Protein AF-A0A5J4VY91-F1 (afdb_monomer)

Radius of gyration: 13.5 Å; Cα contacts (8 Å, |Δi|>4): 142; chains: 1; bounding box: 36×23×31 Å

Nearest PDB structures (foldseek):
  6que-assembly1_A  TM=8.999E-01  e=9.227E-07  Ovis aries
  6que-assembly1_B  TM=8.900E-01  e=1.685E-06  Ovis aries
  1f8g-assembly1_A  TM=8.929E-01  e=6.872E-06  Rhodospirillum rubrum
  1x15-assembly1_A  TM=7.529E-01  e=2.879E-06  Escherichia coli
  1x14-assembly1_A  TM=7.636E-01  e=9.603E-06  Escherichia coli

Sequence (94 aa):
MKFNILIIGAGIAGLAAIGAAKCLHAIVRAFYTRSAVKEQIESIGGE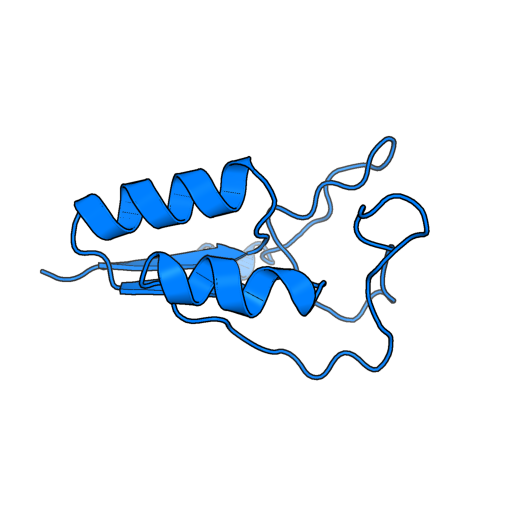FLAVDVLVEGETVGGYSKQMSDDIIKTTALIPNKPAPKLLPVDSIYL

Mean predicted aligned error: 9.9 Å

InterPro domains:
  IPR007698 Alanine dehydrogenase/pyridine nucleotide transhydrogenase, NAD(H)-binding domain [PF01262] (4-88)
  IPR007698 Alanine dehydrogenase/pyridine nucleotide transhydrogenase, NAD(H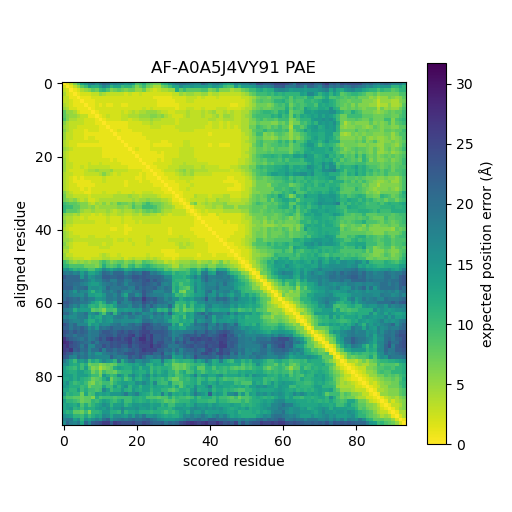)-binding domain [SM01002] (1-94)
  IPR036291 NAD(P)-binding domain superfamily [SSF51735] (5-79)

Organism: NCBI:txid222440

Solvent-accessible surface area (backbone atoms only — not comparable to full-atom values): 5916 Å² total; per-residue (Å²): 138,76,52,79,44,80,40,38,18,60,55,76,69,3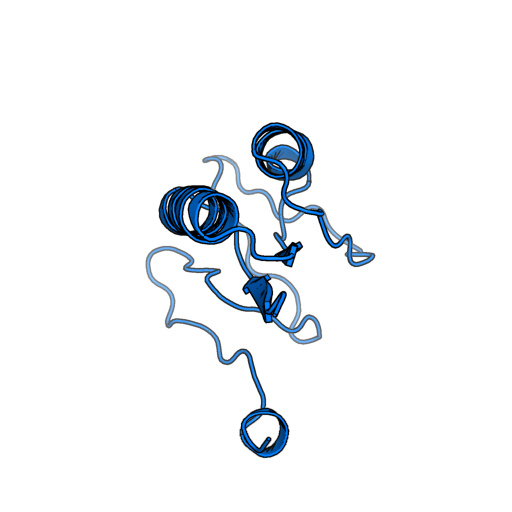1,50,52,49,48,45,56,42,42,75,70,59,36,49,42,36,32,30,51,72,44,75,87,46,40,66,62,39,43,75,60,70,31,43,65,50,84,72,97,63,99,60,84,22,64,40,103,81,81,45,68,46,89,72,72,93,89,65,84,48,39,73,64,71,44,89,99,50,79,74,71,84,41,69,60,75,82,73,70,71,129

Structure (mmCIF, N/CA/C/O backbone):
data_AF-A0A5J4VY91-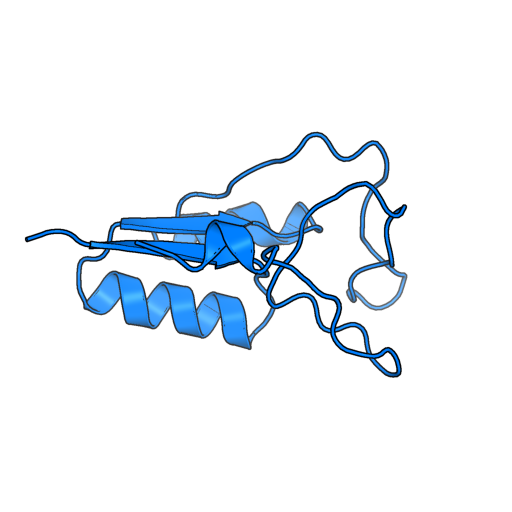F1
#
_entry.id   AF-A0A5J4VY91-F1
#
loop_
_atom_site.group_PDB
_atom_site.id
_atom_site.type_symbol
_atom_site.label_atom_id
_atom_site.label_alt_id
_atom_site.label_comp_id
_atom_site.label_asym_id
_atom_site.label_entity_id
_atom_site.label_seq_id
_atom_site.pdbx_PDB_ins_code
_atom_site.Cartn_x
_atom_site.Cartn_y
_atom_site.Cartn_z
_atom_site.occupancy
_atom_site.B_iso_or_equiv
_atom_site.auth_seq_id
_atom_site.auth_comp_id
_atom_site.auth_asym_id
_atom_site.auth_atom_id
_atom_site.pdbx_PDB_model_num
ATOM 1 N N . MET A 1 1 ? -16.451 -5.210 11.767 1.00 52.06 1 MET A N 1
ATOM 2 C CA . MET A 1 1 ? -16.091 -5.858 10.487 1.00 52.06 1 MET A CA 1
ATOM 3 C C . MET A 1 1 ? -14.733 -5.309 10.072 1.00 52.06 1 MET A C 1
ATOM 5 O O . MET A 1 1 ? -14.637 -4.107 9.881 1.00 52.06 1 MET A O 1
ATOM 9 N N . LYS A 1 2 ? -13.670 -6.123 10.060 1.00 64.62 2 LYS A N 1
ATOM 10 C CA . LYS A 1 2 ? -12.348 -5.695 9.565 1.00 64.62 2 LYS A CA 1
ATOM 11 C C . LYS A 1 2 ? -12.232 -6.158 8.118 1.00 64.62 2 LYS A C 1
ATOM 13 O O . LYS A 1 2 ? -12.414 -7.343 7.861 1.00 64.62 2 LYS A O 1
ATOM 18 N N . PHE A 1 3 ? -11.978 -5.241 7.194 1.00 78.94 3 PHE A N 1
ATOM 19 C CA . PHE A 1 3 ? -11.730 -5.566 5.792 1.00 78.94 3 PHE A CA 1
ATOM 20 C C . PHE A 1 3 ? -10.223 -5.571 5.525 1.00 78.94 3 PHE A C 1
ATOM 22 O O . PHE A 1 3 ? -9.468 -4.799 6.123 1.00 78.94 3 PHE A O 1
ATOM 29 N N . ASN A 1 4 ? -9.796 -6.496 4.669 1.00 84.25 4 ASN A N 1
ATOM 30 C CA . ASN A 1 4 ? -8.403 -6.653 4.275 1.00 84.25 4 ASN A CA 1
ATOM 31 C C . ASN A 1 4 ? -8.166 -5.857 2.992 1.00 84.25 4 ASN A C 1
ATOM 33 O O . ASN A 1 4 ? -8.922 -6.004 2.034 1.00 84.25 4 ASN A O 1
ATOM 37 N N . ILE A 1 5 ? -7.121 -5.035 2.972 1.00 85.56 5 ILE A N 1
ATOM 38 C CA . ILE A 1 5 ? -6.718 -4.256 1.802 1.00 85.56 5 ILE A CA 1
ATOM 39 C C . ILE A 1 5 ? -5.296 -4.661 1.434 1.00 85.56 5 ILE A C 1
ATOM 41 O O . ILE A 1 5 ? -4.391 -4.613 2.267 1.00 85.56 5 ILE A O 1
ATOM 45 N N . LEU A 1 6 ? -5.109 -5.041 0.172 1.00 87.50 6 LEU A N 1
ATOM 46 C CA . LEU A 1 6 ? -3.798 -5.258 -0.422 1.00 87.50 6 LEU A CA 1
ATOM 47 C C . LEU A 1 6 ? -3.432 -4.041 -1.277 1.00 87.50 6 LEU A C 1
ATOM 49 O O . LEU A 1 6 ? -4.109 -3.741 -2.257 1.00 87.50 6 LEU A O 1
ATOM 53 N N . ILE A 1 7 ? -2.352 -3.355 -0.915 1.00 85.81 7 ILE A N 1
ATOM 54 C CA . ILE A 1 7 ? -1.793 -2.231 -1.669 1.00 85.81 7 ILE A CA 1
ATOM 55 C C . ILE A 1 7 ? -0.511 -2.712 -2.315 1.00 85.81 7 ILE A C 1
ATOM 57 O O . ILE A 1 7 ? 0.555 -2.753 -1.711 1.00 85.81 7 ILE A O 1
ATOM 61 N N . ILE A 1 8 ? -0.606 -3.116 -3.568 1.00 85.44 8 ILE A N 1
ATOM 62 C CA . ILE A 1 8 ? 0.601 -3.434 -4.310 1.00 85.44 8 ILE A CA 1
ATOM 63 C C . ILE A 1 8 ? 1.130 -2.085 -4.801 1.00 85.44 8 ILE A C 1
ATOM 65 O O . ILE A 1 8 ? 0.379 -1.283 -5.344 1.00 85.44 8 ILE A O 1
ATOM 69 N N . GLY A 1 9 ? 2.400 -1.833 -4.546 1.00 83.31 9 GLY A N 1
ATOM 70 C CA . GLY A 1 9 ? 3.181 -0.638 -4.807 1.00 83.31 9 GLY A CA 1
ATOM 71 C C . GLY A 1 9 ? 3.049 0.479 -3.760 1.00 83.31 9 GLY A C 1
ATOM 72 O O . GLY A 1 9 ? 1.963 0.861 -3.334 1.00 83.31 9 GLY A O 1
ATOM 73 N N . ALA A 1 10 ? 4.196 1.004 -3.326 1.00 83.31 10 ALA A N 1
ATOM 74 C CA . ALA A 1 10 ? 4.303 1.918 -2.192 1.00 83.31 10 ALA A CA 1
ATOM 75 C C . ALA A 1 10 ? 5.157 3.156 -2.518 1.00 83.31 10 ALA A C 1
ATOM 77 O O . ALA A 1 10 ? 6.005 3.584 -1.748 1.00 83.31 10 ALA A O 1
ATOM 78 N N . GLY A 1 11 ? 4.923 3.767 -3.683 1.00 83.31 11 GLY A N 1
ATOM 79 C CA . GLY A 1 11 ? 5.347 5.154 -3.906 1.00 83.31 11 GLY A CA 1
ATOM 80 C C . GLY A 1 11 ? 4.521 6.135 -3.057 1.00 83.31 11 GLY A C 1
ATOM 81 O O . GLY A 1 11 ? 3.787 5.734 -2.156 1.00 83.31 11 GLY A O 1
ATOM 82 N N . ILE A 1 12 ? 4.546 7.426 -3.398 1.00 88.75 12 ILE A N 1
ATOM 83 C CA . ILE A 1 12 ? 3.779 8.465 -2.677 1.00 88.75 12 ILE A CA 1
ATOM 84 C C . ILE A 1 12 ? 2.282 8.111 -2.586 1.00 88.75 12 ILE A C 1
ATOM 86 O O . ILE A 1 12 ? 1.692 8.164 -1.510 1.00 88.75 12 ILE A O 1
ATOM 90 N N . ALA A 1 13 ? 1.679 7.685 -3.701 1.00 86.88 13 ALA A N 1
ATOM 91 C CA . ALA A 1 13 ? 0.265 7.307 -3.738 1.00 86.88 13 ALA A CA 1
ATOM 92 C C . ALA A 1 13 ? -0.043 6.059 -2.891 1.00 86.88 13 ALA A C 1
ATOM 94 O O . ALA A 1 13 ? -1.072 6.008 -2.222 1.00 86.88 13 ALA A O 1
ATOM 95 N N . GLY A 1 14 ? 0.856 5.069 -2.890 1.00 86.81 14 GLY A N 1
ATOM 96 C CA . GLY A 1 14 ? 0.683 3.842 -2.114 1.00 86.81 14 GLY A CA 1
ATOM 97 C C . GLY A 1 14 ? 0.770 4.094 -0.610 1.00 86.81 14 GLY A C 1
ATOM 98 O O . GLY A 1 14 ? -0.097 3.645 0.133 1.00 86.81 14 GLY A O 1
ATOM 99 N N . LEU A 1 15 ? 1.745 4.892 -0.159 1.00 90.75 15 LEU A N 1
ATOM 100 C CA . LEU A 1 15 ? 1.858 5.289 1.249 1.00 90.75 15 LEU A CA 1
ATOM 101 C C . LEU A 1 15 ? 0.636 6.098 1.718 1.00 90.75 15 LEU A C 1
ATOM 103 O O . LEU A 1 15 ? 0.111 5.839 2.801 1.00 90.75 15 LEU A O 1
ATOM 107 N N . ALA A 1 16 ? 0.123 7.011 0.884 1.00 90.56 16 ALA A N 1
ATOM 108 C CA . ALA A 1 16 ? -1.108 7.747 1.180 1.00 90.56 16 ALA A CA 1
ATOM 109 C C . ALA A 1 16 ? -2.329 6.816 1.300 1.00 90.56 16 ALA A C 1
ATOM 111 O O . ALA A 1 16 ? -3.131 6.955 2.226 1.00 90.56 16 ALA A O 1
ATOM 112 N N . ALA A 1 17 ? -2.448 5.831 0.403 1.00 88.81 17 ALA A N 1
ATOM 113 C CA . ALA A 1 17 ? -3.518 4.839 0.443 1.00 88.81 17 ALA A CA 1
ATOM 114 C C . ALA A 1 17 ? -3.442 3.948 1.695 1.00 88.81 17 ALA A C 1
ATOM 116 O O . ALA A 1 17 ? -4.479 3.674 2.302 1.00 88.81 17 ALA A O 1
ATOM 117 N N . ILE A 1 18 ? -2.238 3.543 2.124 1.00 90.19 18 ILE A N 1
ATOM 118 C CA . ILE A 1 18 ? -2.045 2.775 3.365 1.00 90.19 18 ILE A CA 1
ATOM 119 C C . ILE A 1 18 ? -2.523 3.598 4.562 1.00 90.19 18 ILE A C 1
ATOM 121 O O . ILE A 1 18 ? -3.337 3.107 5.342 1.00 90.19 18 ILE A O 1
ATOM 125 N N . GLY A 1 19 ? -2.082 4.854 4.679 1.00 89.69 19 GLY A N 1
ATOM 126 C CA . GLY A 1 19 ? -2.501 5.739 5.767 1.00 89.69 19 GLY A CA 1
ATOM 127 C C . GLY A 1 19 ? -4.023 5.904 5.832 1.00 89.69 19 GLY A C 1
ATOM 128 O O . GLY A 1 19 ? -4.627 5.694 6.883 1.00 89.69 19 GLY A O 1
ATOM 129 N N . ALA A 1 20 ? -4.664 6.183 4.693 1.00 90.12 20 ALA A N 1
ATOM 130 C CA . ALA A 1 20 ? -6.119 6.314 4.617 1.00 90.12 20 ALA A CA 1
ATOM 131 C C . ALA A 1 20 ? -6.851 5.015 5.009 1.00 90.12 20 ALA A C 1
ATOM 133 O O . ALA A 1 20 ? -7.794 5.044 5.801 1.00 90.12 20 ALA A O 1
ATOM 134 N N . ALA A 1 21 ? -6.395 3.863 4.511 1.00 88.06 21 ALA A N 1
ATOM 135 C CA . ALA A 1 21 ? -6.970 2.561 4.839 1.00 88.06 21 ALA A CA 1
ATOM 136 C C . ALA A 1 21 ? -6.820 2.213 6.332 1.00 88.06 21 ALA A C 1
ATOM 138 O O . ALA A 1 21 ? -7.742 1.668 6.947 1.00 88.06 21 ALA A O 1
ATOM 139 N N . LYS A 1 22 ? -5.688 2.572 6.944 1.00 88.06 22 LYS A N 1
ATOM 140 C CA . LYS A 1 22 ? -5.445 2.384 8.379 1.00 88.06 22 LYS A CA 1
ATOM 141 C C . LYS A 1 22 ? -6.341 3.262 9.248 1.00 88.06 22 LYS A C 1
ATOM 143 O O . LYS A 1 22 ? -6.838 2.757 10.253 1.00 88.06 22 LYS A O 1
ATOM 148 N N . CYS A 1 23 ? -6.639 4.500 8.842 1.00 89.69 23 CYS A N 1
ATOM 149 C CA . CYS A 1 23 ? -7.636 5.349 9.515 1.00 89.69 23 CYS A CA 1
ATOM 150 C C . CYS A 1 23 ? -9.037 4.710 9.536 1.00 89.69 23 CYS A C 1
ATOM 152 O O . CYS A 1 23 ? -9.804 4.908 10.477 1.00 89.69 23 CYS A O 1
ATOM 154 N N . LEU A 1 24 ? -9.360 3.890 8.533 1.00 88.06 24 LEU A N 1
ATOM 155 C CA . LEU A 1 24 ? -10.606 3.122 8.470 1.00 88.06 24 LEU A CA 1
ATOM 156 C C . LEU A 1 24 ? -10.539 1.778 9.220 1.00 88.06 24 LEU A C 1
ATOM 158 O O . LEU A 1 24 ? -11.451 0.963 9.104 1.00 88.06 24 LEU A O 1
ATOM 162 N N . HIS A 1 25 ? -9.483 1.542 10.005 1.00 87.50 25 HIS A N 1
ATOM 163 C CA . HIS A 1 25 ? -9.254 0.316 10.778 1.00 87.50 25 HIS A CA 1
ATOM 164 C C . HIS A 1 25 ? -9.129 -0.958 9.920 1.00 87.50 25 HIS A C 1
ATOM 166 O O . HIS A 1 25 ? -9.368 -2.071 10.404 1.00 87.50 25 HIS A O 1
ATOM 172 N N . ALA A 1 26 ? -8.726 -0.809 8.654 1.00 87.25 26 ALA A N 1
ATOM 173 C CA . ALA A 1 26 ? -8.447 -1.935 7.775 1.00 87.25 26 ALA A CA 1
ATOM 174 C C . ALA A 1 26 ? -7.180 -2.693 8.206 1.00 87.25 26 ALA A C 1
ATOM 176 O O . ALA A 1 26 ? -6.245 -2.134 8.794 1.00 87.25 26 ALA A O 1
ATOM 177 N N . ILE A 1 27 ? -7.127 -3.978 7.855 1.00 88.06 27 ILE A N 1
ATOM 178 C CA . ILE A 1 27 ? -5.879 -4.744 7.858 1.00 88.06 27 ILE A CA 1
ATOM 179 C C . ILE A 1 27 ? -5.227 -4.498 6.501 1.00 88.06 27 ILE A C 1
ATOM 181 O O . ILE A 1 27 ? -5.754 -4.929 5.476 1.00 88.06 27 ILE A O 1
ATOM 185 N N . VAL A 1 28 ? -4.118 -3.763 6.489 1.00 89.19 28 VAL A N 1
ATOM 186 C CA . VAL A 1 28 ? -3.455 -3.338 5.253 1.00 89.19 28 VAL A CA 1
ATOM 187 C C . VAL A 1 28 ? -2.166 -4.118 5.080 1.00 89.19 28 VAL A C 1
ATOM 189 O O . VAL A 1 28 ? -1.293 -4.057 5.944 1.00 89.19 28 VAL A O 1
ATOM 192 N N . ARG A 1 29 ? -2.042 -4.809 3.951 1.00 89.94 29 ARG A N 1
ATOM 193 C CA . ARG A 1 29 ? -0.793 -5.432 3.509 1.00 89.94 29 ARG A CA 1
ATOM 194 C C . ARG A 1 29 ? -0.319 -4.708 2.267 1.00 89.94 29 ARG A C 1
ATOM 196 O O . ARG A 1 29 ? -1.138 -4.390 1.406 1.00 89.94 29 ARG A O 1
ATOM 203 N N . ALA A 1 30 ? 0.971 -4.434 2.166 1.00 88.56 30 ALA A N 1
ATOM 204 C CA . ALA A 1 30 ? 1.526 -3.723 1.034 1.00 88.56 30 ALA A CA 1
ATOM 205 C C . ALA A 1 30 ? 2.777 -4.401 0.492 1.00 88.56 30 ALA A C 1
ATOM 207 O O . ALA A 1 30 ? 3.639 -4.833 1.246 1.00 88.56 30 ALA A O 1
ATOM 208 N N . PHE A 1 31 ? 2.876 -4.473 -0.829 1.00 86.31 31 PHE A N 1
ATOM 209 C CA . PHE A 1 31 ? 4.038 -5.019 -1.524 1.00 86.31 31 PHE A CA 1
ATOM 210 C C . PHE A 1 31 ? 4.755 -3.895 -2.258 1.00 86.31 31 PHE A C 1
ATOM 212 O O . PHE A 1 31 ? 4.108 -3.061 -2.883 1.00 86.31 31 PHE A O 1
ATOM 219 N N . TYR A 1 32 ? 6.082 -3.888 -2.270 1.00 83.50 32 TYR A N 1
ATOM 220 C CA . TYR A 1 32 ? 6.833 -3.024 -3.173 1.00 83.50 32 TYR A CA 1
ATOM 221 C C . TYR A 1 32 ? 8.120 -3.697 -3.613 1.00 83.50 32 TYR A C 1
ATOM 223 O O . TYR A 1 32 ? 8.712 -4.477 -2.878 1.00 83.50 32 TYR A O 1
ATOM 231 N N . THR A 1 33 ? 8.570 -3.366 -4.820 1.00 77.44 33 THR A N 1
ATOM 232 C CA . THR A 1 33 ? 9.778 -3.954 -5.408 1.00 77.44 33 THR A CA 1
ATOM 233 C C . THR A 1 33 ? 11.069 -3.448 -4.764 1.00 77.44 33 THR A C 1
ATOM 235 O O . THR A 1 33 ? 12.117 -4.052 -4.969 1.00 77.44 33 THR A O 1
ATOM 238 N N . ARG A 1 34 ? 11.024 -2.321 -4.035 1.00 77.44 34 ARG A N 1
ATOM 239 C CA . ARG A 1 34 ? 12.174 -1.761 -3.309 1.00 77.44 34 ARG A CA 1
ATOM 240 C C . ARG A 1 34 ? 12.040 -2.083 -1.823 1.00 77.44 34 ARG A C 1
ATOM 242 O O . ARG A 1 34 ? 11.036 -1.727 -1.206 1.00 77.44 34 ARG A O 1
ATOM 249 N N . SER A 1 35 ? 13.081 -2.678 -1.251 1.00 76.94 35 SER A N 1
ATOM 250 C CA . SER A 1 35 ? 13.196 -2.964 0.186 1.00 76.94 35 SER A CA 1
ATOM 251 C C . SER A 1 35 ? 13.225 -1.691 1.040 1.00 76.94 35 SER A C 1
ATOM 253 O O . SER A 1 35 ? 12.714 -1.702 2.156 1.00 76.94 35 SER A O 1
ATOM 255 N N . ALA A 1 36 ? 13.717 -0.571 0.493 1.00 79.94 36 ALA A N 1
ATOM 256 C CA . ALA A 1 36 ? 13.809 0.728 1.173 1.00 79.94 36 ALA A CA 1
ATOM 257 C C . ALA A 1 36 ? 12.469 1.277 1.704 1.00 79.94 36 ALA A C 1
ATOM 259 O O . ALA A 1 36 ? 12.451 2.126 2.589 1.00 79.94 36 ALA A O 1
ATOM 260 N N . VAL A 1 37 ? 11.336 0.808 1.172 1.00 84.00 37 VAL A N 1
ATOM 261 C CA . VAL A 1 37 ? 10.001 1.292 1.565 1.00 84.00 37 VAL A CA 1
ATOM 262 C C . VAL A 1 37 ? 9.384 0.450 2.690 1.00 84.00 37 VAL A C 1
ATOM 264 O O . VAL A 1 37 ? 8.359 0.825 3.255 1.00 84.00 37 VAL A O 1
ATOM 267 N N . LYS A 1 38 ? 10.026 -0.661 3.075 1.00 88.31 38 LYS A N 1
ATOM 268 C CA . LYS A 1 38 ? 9.564 -1.542 4.155 1.00 88.31 38 LYS A CA 1
ATOM 269 C C . LYS A 1 38 ? 9.337 -0.776 5.459 1.00 88.31 38 LYS A C 1
ATOM 271 O O . LYS A 1 38 ? 8.226 -0.786 5.980 1.00 88.31 38 LYS A O 1
ATOM 276 N N . GLU A 1 39 ? 10.358 -0.064 5.936 1.00 90.06 39 GLU A N 1
ATOM 277 C CA . GLU A 1 39 ? 10.275 0.696 7.192 1.00 90.06 39 GLU A CA 1
ATOM 278 C C . GLU A 1 39 ? 9.177 1.766 7.134 1.00 90.06 39 GLU A C 1
ATOM 280 O O . GLU A 1 39 ? 8.459 1.981 8.109 1.00 90.06 39 GLU A O 1
ATOM 285 N N . GLN A 1 40 ? 8.978 2.392 5.968 1.00 90.44 40 GLN A N 1
ATOM 286 C CA . GLN A 1 40 ? 7.925 3.390 5.778 1.00 90.44 40 GLN A CA 1
ATOM 287 C C . GLN A 1 40 ? 6.530 2.769 5.916 1.00 90.44 40 GLN A C 1
ATOM 289 O O . GLN A 1 40 ? 5.686 3.332 6.608 1.00 90.44 40 GLN A O 1
ATOM 294 N N . ILE A 1 41 ? 6.294 1.603 5.309 1.00 90.06 41 ILE A N 1
ATOM 295 C CA . ILE A 1 41 ? 5.015 0.874 5.376 1.00 90.06 41 ILE A CA 1
ATOM 296 C C . ILE A 1 41 ? 4.720 0.405 6.802 1.00 90.06 41 ILE A C 1
ATOM 298 O O . ILE A 1 41 ? 3.599 0.571 7.291 1.00 90.06 41 ILE A O 1
ATOM 302 N N . GLU A 1 42 ? 5.726 -0.149 7.476 1.00 92.25 42 GLU A N 1
ATOM 303 C CA . GLU A 1 42 ? 5.597 -0.636 8.849 1.00 92.25 42 GLU A CA 1
ATOM 304 C C . GLU A 1 42 ? 5.345 0.525 9.826 1.00 92.25 42 GLU A C 1
ATOM 306 O O . GLU A 1 42 ? 4.488 0.411 10.704 1.00 92.25 42 GLU A O 1
ATOM 311 N N . SER A 1 43 ? 5.985 1.687 9.621 1.00 92.88 43 SER A N 1
ATOM 312 C CA . SER A 1 43 ? 5.806 2.876 10.476 1.00 92.88 43 SER A CA 1
ATOM 313 C C . SER A 1 43 ? 4.377 3.431 10.486 1.00 92.88 43 SER A C 1
ATOM 315 O O . SER A 1 43 ? 3.926 3.969 11.496 1.00 92.88 43 SER A O 1
ATOM 317 N N . ILE A 1 44 ? 3.635 3.259 9.388 1.00 91.38 44 ILE A N 1
ATOM 318 C CA . ILE A 1 44 ? 2.229 3.678 9.261 1.00 91.38 44 ILE A CA 1
ATOM 319 C C . ILE A 1 44 ? 1.245 2.537 9.572 1.00 91.38 44 ILE A C 1
ATOM 321 O O . ILE A 1 44 ? 0.036 2.674 9.386 1.00 91.38 44 ILE A O 1
ATOM 325 N N . GLY A 1 45 ? 1.748 1.407 10.082 1.00 89.00 45 GLY A N 1
ATOM 326 C CA . GLY A 1 45 ? 0.953 0.282 10.567 1.00 89.00 45 GLY A CA 1
ATOM 327 C C . GLY A 1 45 ? 0.444 -0.666 9.480 1.00 89.00 45 GLY A C 1
ATOM 328 O O . GLY A 1 45 ? -0.516 -1.405 9.735 1.00 89.00 45 GLY A O 1
ATOM 329 N N . GLY A 1 46 ? 1.029 -0.628 8.281 1.00 91.06 46 GLY A N 1
ATOM 330 C CA . GLY A 1 46 ? 0.842 -1.647 7.249 1.00 91.06 46 GLY A CA 1
ATOM 331 C C . GLY A 1 46 ? 1.806 -2.825 7.429 1.00 91.06 46 GLY A C 1
ATOM 332 O O . GLY A 1 46 ? 2.847 -2.697 8.064 1.00 91.06 46 GLY A O 1
ATOM 333 N N . GLU A 1 47 ? 1.466 -3.976 6.859 1.00 92.19 47 GLU A N 1
ATOM 334 C CA . GLU A 1 47 ? 2.341 -5.153 6.802 1.00 92.19 47 GLU A CA 1
ATOM 335 C C . GLU A 1 47 ? 3.084 -5.182 5.461 1.00 92.19 47 GLU A C 1
ATOM 337 O O . GLU A 1 47 ? 2.441 -5.188 4.408 1.00 92.19 47 GLU A O 1
ATOM 342 N N . PHE A 1 48 ? 4.421 -5.197 5.474 1.00 89.88 48 PHE A N 1
ATOM 343 C CA . PHE A 1 48 ? 5.204 -5.324 4.245 1.00 89.88 48 PHE A CA 1
ATOM 344 C C . PHE A 1 48 ? 5.258 -6.782 3.782 1.00 89.88 48 PHE A C 1
ATOM 346 O O . PHE A 1 48 ? 5.832 -7.643 4.446 1.00 89.88 48 PHE A O 1
ATOM 353 N N . LEU A 1 49 ? 4.697 -7.049 2.608 1.00 86.44 49 LEU A N 1
ATOM 354 C CA . LEU A 1 49 ? 4.824 -8.334 1.938 1.00 86.44 49 LEU A CA 1
ATOM 355 C C . LEU A 1 49 ? 6.148 -8.353 1.182 1.00 86.44 49 LEU A C 1
ATOM 357 O O . LEU A 1 49 ? 6.301 -7.673 0.169 1.00 86.44 49 LEU A O 1
ATOM 361 N N . ALA A 1 50 ? 7.100 -9.136 1.678 1.00 74.31 50 ALA A N 1
ATOM 362 C CA . ALA A 1 50 ? 8.310 -9.455 0.940 1.00 74.31 50 ALA A CA 1
ATOM 363 C C . ALA A 1 50 ? 8.010 -10.581 -0.059 1.00 74.31 50 ALA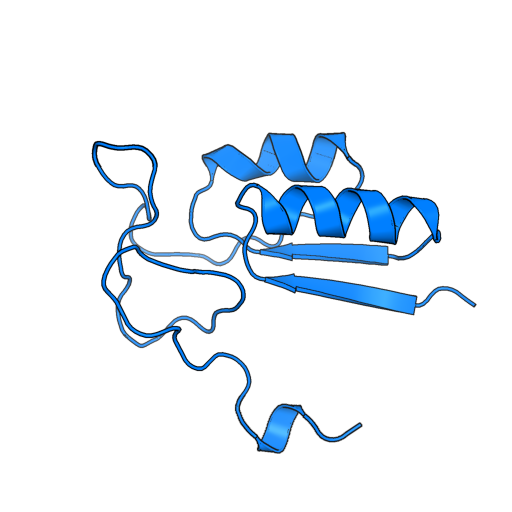 A C 1
ATOM 365 O O . ALA A 1 50 ? 7.399 -11.590 0.290 1.00 74.31 50 ALA A O 1
ATOM 366 N N . VAL A 1 51 ? 8.450 -10.406 -1.299 1.00 70.00 51 VAL A N 1
ATOM 367 C CA . VAL A 1 51 ? 8.588 -11.501 -2.263 1.00 70.00 51 VAL A CA 1
ATOM 368 C C . VAL A 1 51 ? 10.083 -11.675 -2.464 1.00 70.00 51 VAL A C 1
ATOM 370 O O . VAL A 1 51 ? 10.788 -10.670 -2.567 1.00 70.00 51 VAL A O 1
ATOM 373 N N . ASP A 1 52 ? 10.568 -12.913 -2.505 1.00 57.78 52 ASP A N 1
ATOM 374 C CA . ASP A 1 52 ? 11.967 -13.198 -2.826 1.00 57.78 52 ASP A CA 1
ATOM 375 C C . ASP A 1 52 ? 12.240 -12.804 -4.282 1.00 57.78 52 ASP A C 1
ATOM 377 O O . ASP A 1 52 ? 12.008 -13.557 -5.228 1.00 57.78 52 ASP A O 1
ATOM 381 N N . VAL A 1 53 ? 12.680 -11.562 -4.473 1.00 52.91 53 VAL A N 1
ATOM 382 C CA . VAL A 1 53 ? 13.094 -11.026 -5.767 1.00 52.91 53 VAL A CA 1
ATOM 383 C C . VAL A 1 53 ? 14.594 -11.275 -5.922 1.00 52.91 53 VAL A C 1
ATOM 385 O O . VAL A 1 53 ? 15.391 -10.775 -5.136 1.00 52.91 53 VAL A O 1
ATOM 388 N N . LEU A 1 54 ? 14.992 -12.007 -6.967 1.00 47.75 54 LEU A N 1
ATOM 389 C CA . LEU A 1 54 ? 16.394 -12.346 -7.280 1.00 47.75 54 LEU A CA 1
ATOM 390 C C . LEU A 1 54 ? 17.287 -11.132 -7.626 1.00 47.75 54 LEU A C 1
ATOM 392 O O . LEU A 1 54 ? 18.484 -11.292 -7.855 1.00 47.75 54 LEU A O 1
ATOM 396 N N . VAL A 1 55 ? 16.722 -9.925 -7.714 1.00 52.75 55 VAL A N 1
ATOM 397 C CA . VAL A 1 55 ? 17.412 -8.696 -8.130 1.00 52.75 55 VAL A CA 1
ATOM 398 C C . VAL A 1 55 ? 16.879 -7.533 -7.292 1.00 52.75 55 VAL A C 1
ATOM 400 O O . VAL A 1 55 ? 15.679 -7.462 -7.051 1.00 52.75 55 VAL A O 1
ATOM 403 N N . GLU A 1 56 ? 17.730 -6.597 -6.864 1.00 58.47 56 GLU A N 1
ATOM 404 C CA . GLU A 1 56 ? 17.263 -5.351 -6.243 1.00 58.47 56 GLU A CA 1
ATOM 405 C C . GLU A 1 56 ? 16.570 -4.450 -7.279 1.00 58.47 56 GLU A C 1
ATOM 407 O O . GLU A 1 56 ? 17.103 -4.150 -8.351 1.00 58.47 56 GLU A O 1
ATOM 412 N N . GLY A 1 57 ? 15.345 -4.020 -6.965 1.00 58.47 57 GLY A N 1
ATOM 413 C CA . GLY A 1 57 ? 14.464 -3.293 -7.880 1.00 58.47 57 GLY A CA 1
ATOM 414 C C . GLY A 1 57 ? 14.702 -1.786 -7.954 1.00 58.47 57 GLY A C 1
ATOM 415 O O . GLY A 1 57 ? 13.766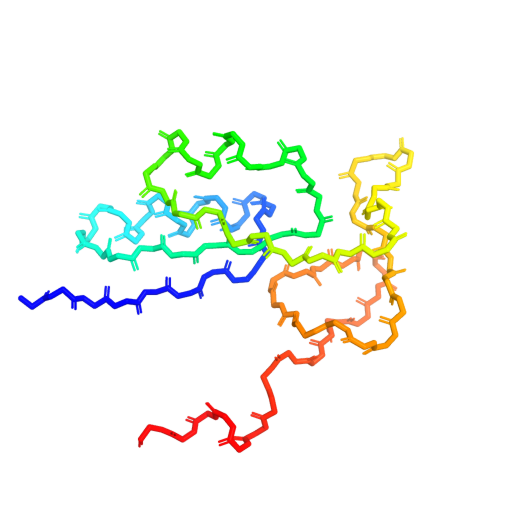 -1.064 -8.292 1.00 58.47 57 GLY A O 1
ATOM 416 N N . GLU A 1 58 ? 15.887 -1.282 -7.612 1.00 57.06 58 GLU A N 1
ATOM 417 C CA . GLU A 1 58 ? 16.187 0.155 -7.549 1.00 57.06 58 GLU A CA 1
ATOM 418 C C . GLU A 1 58 ? 16.972 0.649 -8.778 1.00 57.06 58 GLU A C 1
ATOM 420 O O . GLU A 1 58 ? 17.795 -0.056 -9.361 1.00 57.06 58 GLU A O 1
ATOM 425 N N . THR A 1 59 ? 16.681 1.876 -9.215 1.00 57.53 59 THR A N 1
ATOM 426 C CA . THR A 1 59 ? 17.449 2.601 -10.240 1.00 57.53 59 THR A CA 1
ATOM 427 C C . THR A 1 59 ? 18.206 3.763 -9.603 1.00 57.53 59 THR A C 1
ATOM 429 O O . THR A 1 59 ? 17.857 4.216 -8.516 1.00 57.53 59 THR A O 1
ATOM 432 N N . VAL A 1 60 ? 19.192 4.310 -10.319 1.00 56.12 60 VAL A N 1
ATOM 433 C CA . VAL A 1 60 ? 20.089 5.395 -9.862 1.00 56.12 60 VAL A CA 1
ATOM 434 C C . VAL A 1 60 ? 19.347 6.690 -9.448 1.00 56.12 60 VAL A C 1
ATOM 436 O O . VAL A 1 60 ? 19.941 7.572 -8.843 1.00 56.12 60 VAL A O 1
ATOM 439 N N . GLY A 1 61 ? 18.039 6.806 -9.713 1.00 58.56 61 GLY A N 1
ATOM 440 C CA . GLY A 1 61 ? 17.199 7.945 -9.315 1.00 58.56 61 GLY A CA 1
ATOM 441 C C . GLY A 1 61 ? 16.134 7.648 -8.251 1.00 58.56 61 GLY A C 1
ATOM 442 O O . GLY A 1 61 ? 15.216 8.446 -8.097 1.00 58.56 61 GLY A O 1
ATOM 443 N N . GLY A 1 62 ? 16.176 6.493 -7.575 1.00 57.41 62 GLY A N 1
ATOM 444 C CA . GLY A 1 62 ? 15.163 6.112 -6.579 1.00 57.41 62 GLY A CA 1
ATOM 445 C C . GLY A 1 62 ? 13.824 5.641 -7.172 1.00 57.41 62 GLY A C 1
ATOM 446 O O . GLY A 1 62 ? 12.861 5.415 -6.439 1.00 57.41 62 GLY A O 1
ATOM 447 N N . TYR A 1 63 ? 13.735 5.449 -8.491 1.00 58.03 63 TYR A N 1
ATOM 448 C CA . TYR A 1 63 ? 12.579 4.823 -9.144 1.00 58.03 63 TYR A CA 1
ATOM 449 C C . TYR A 1 63 ? 12.742 3.304 -9.234 1.00 58.03 63 TYR A C 1
ATOM 451 O O . TYR A 1 63 ? 13.864 2.790 -9.234 1.00 58.03 63 TYR A O 1
ATOM 459 N N . SER A 1 64 ? 11.629 2.579 -9.352 1.00 56.88 64 SER A N 1
ATOM 460 C CA . SER A 1 64 ? 11.658 1.124 -9.502 1.00 56.88 64 SER A CA 1
ATOM 461 C C . SER A 1 64 ? 12.171 0.695 -10.880 1.00 56.88 64 SER A C 1
ATOM 463 O O . SER A 1 64 ? 11.726 1.201 -11.913 1.00 56.88 64 SER A O 1
ATOM 465 N N . LYS A 1 65 ? 13.090 -0.274 -10.901 1.00 59.53 65 LYS A N 1
ATOM 466 C CA . LYS A 1 65 ? 13.567 -0.950 -12.112 1.00 59.53 65 LYS A CA 1
ATOM 467 C C . LYS A 1 65 ? 12.502 -1.935 -12.603 1.00 59.53 65 LYS A C 1
ATOM 469 O O . LYS A 1 65 ? 11.793 -2.549 -11.808 1.00 59.53 65 LYS A O 1
ATOM 474 N N . GLN A 1 66 ? 12.386 -2.096 -13.921 1.00 51.34 66 GLN A N 1
ATOM 475 C CA . GLN A 1 66 ? 11.541 -3.148 -14.490 1.00 51.34 66 GLN A CA 1
ATOM 476 C C . GLN A 1 66 ? 12.179 -4.513 -14.202 1.00 51.34 66 GLN A C 1
ATOM 478 O O . GLN A 1 66 ? 13.306 -4.755 -14.629 1.00 51.34 66 GLN A O 1
ATOM 483 N N . MET A 1 67 ? 11.452 -5.370 -13.487 1.00 56.56 67 MET A N 1
ATOM 484 C CA . MET A 1 67 ? 11.836 -6.762 -13.230 1.00 56.56 67 MET A CA 1
ATOM 485 C C . MET A 1 67 ?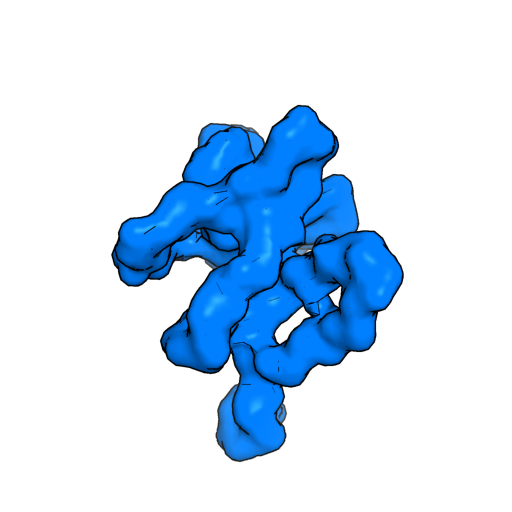 11.419 -7.680 -14.384 1.00 56.56 67 MET A C 1
ATOM 487 O O . MET A 1 67 ? 10.547 -7.308 -15.175 1.00 56.56 67 MET A O 1
ATOM 491 N N . SER A 1 68 ? 12.040 -8.864 -14.449 1.00 52.19 68 SER A N 1
ATOM 492 C CA . SER A 1 68 ? 11.673 -9.995 -15.316 1.00 52.19 68 SER A CA 1
ATOM 493 C C . SER A 1 68 ? 10.173 -10.317 -15.224 1.00 52.19 68 SER A C 1
ATOM 495 O O . SER A 1 68 ? 9.530 -9.984 -14.226 1.00 52.19 68 SER A O 1
ATOM 497 N N . ASP A 1 69 ? 9.611 -10.960 -16.249 1.00 48.25 69 ASP A N 1
ATOM 498 C CA . ASP A 1 69 ? 8.156 -11.114 -16.435 1.00 48.25 69 ASP A CA 1
ATOM 499 C C . ASP A 1 69 ? 7.412 -11.875 -15.314 1.00 48.25 69 ASP A C 1
ATOM 501 O O . ASP A 1 69 ? 6.194 -11.742 -15.201 1.00 48.25 69 ASP A O 1
ATOM 505 N N . ASP A 1 70 ? 8.123 -12.573 -14.425 1.00 37.19 70 ASP A N 1
ATOM 506 C CA . ASP A 1 70 ? 7.549 -13.544 -13.482 1.00 37.19 70 ASP A CA 1
ATOM 507 C C . ASP A 1 70 ? 7.027 -12.993 -12.141 1.00 37.19 70 ASP A C 1
ATOM 509 O O . ASP A 1 70 ? 6.653 -13.774 -11.267 1.00 37.19 70 ASP A O 1
ATOM 513 N N . ILE A 1 71 ? 6.966 -11.673 -11.921 1.00 36.97 71 ILE A N 1
ATOM 514 C CA . ILE A 1 71 ? 6.523 -11.132 -10.618 1.00 36.97 71 ILE A CA 1
ATOM 515 C C . ILE A 1 71 ? 5.315 -10.202 -10.767 1.00 36.97 71 ILE A C 1
ATOM 517 O O . ILE A 1 71 ? 5.376 -9.130 -11.378 1.00 36.97 71 ILE A O 1
ATOM 521 N N . ILE A 1 72 ? 4.205 -10.677 -10.191 1.00 35.72 72 ILE A N 1
ATOM 522 C CA . ILE A 1 72 ? 2.850 -10.114 -10.169 1.00 35.72 72 ILE A CA 1
ATOM 523 C C . ILE A 1 72 ? 2.793 -8.922 -9.194 1.00 35.72 72 ILE A C 1
ATOM 525 O O . ILE A 1 72 ? 3.470 -8.879 -8.173 1.00 35.72 72 ILE A O 1
ATOM 529 N N . LYS A 1 73 ? 2.065 -7.878 -9.589 1.00 45.50 73 LYS A N 1
ATOM 530 C CA . LYS A 1 73 ? 2.499 -6.468 -9.549 1.00 45.50 73 LYS A CA 1
ATOM 531 C C . LYS A 1 73 ? 1.203 -5.628 -9.266 1.00 45.50 73 LYS A C 1
ATOM 533 O O . LYS A 1 73 ? 0.124 -6.156 -9.456 1.00 45.50 73 LYS A O 1
ATOM 538 N N . THR A 1 74 ? 1.241 -4.396 -8.737 1.00 41.28 74 THR A N 1
ATOM 539 C CA . THR A 1 74 ? 0.179 -3.327 -8.729 1.00 41.28 74 THR A CA 1
ATOM 540 C C . THR A 1 74 ? 0.764 -2.065 -8.086 1.00 41.28 74 THR A C 1
ATOM 542 O O . THR A 1 74 ? 1.841 -2.150 -7.508 1.00 41.28 74 THR A O 1
ATOM 545 N N . THR A 1 75 ? 0.175 -0.896 -8.385 1.00 44.09 75 THR A N 1
ATOM 546 C CA . THR A 1 75 ? 0.656 0.520 -8.324 1.00 44.09 75 THR A CA 1
ATOM 547 C C . THR A 1 75 ? 2.089 0.842 -8.775 1.00 44.09 75 THR A C 1
ATOM 549 O O . THR A 1 75 ? 2.476 2.010 -8.799 1.00 44.09 75 THR A O 1
ATOM 552 N N . ALA A 1 76 ? 2.860 -0.146 -9.230 1.00 55.06 76 ALA A N 1
ATOM 553 C CA . ALA A 1 76 ? 4.161 0.038 -9.864 1.00 55.06 76 ALA A CA 1
ATOM 554 C C . ALA A 1 76 ? 4.030 0.793 -11.204 1.00 55.06 76 ALA A C 1
ATOM 556 O O . ALA A 1 76 ? 3.933 0.187 -12.271 1.00 55.06 76 ALA A O 1
ATOM 557 N N . LEU A 1 77 ? 4.021 2.126 -11.143 1.00 58.31 77 LEU A N 1
ATOM 558 C CA . LEU A 1 77 ? 4.204 2.987 -12.304 1.00 58.31 77 LEU A CA 1
ATOM 559 C C . LEU A 1 77 ? 5.701 3.233 -12.494 1.00 58.31 77 LEU A C 1
ATOM 561 O O . LEU A 1 77 ? 6.378 3.733 -11.596 1.00 58.31 77 LEU A O 1
ATOM 565 N N . ILE A 1 78 ? 6.208 2.899 -13.677 1.00 63.38 78 ILE A N 1
ATOM 566 C CA . ILE A 1 78 ? 7.554 3.281 -14.102 1.00 63.38 78 ILE A CA 1
ATOM 567 C C . ILE A 1 78 ? 7.388 4.436 -15.096 1.00 63.38 78 ILE A C 1
ATOM 569 O O . ILE A 1 78 ? 6.626 4.279 -16.056 1.00 63.38 78 ILE A O 1
ATOM 573 N N . PRO A 1 79 ? 8.064 5.584 -14.899 1.00 67.75 79 PRO A N 1
ATOM 574 C CA . PRO A 1 79 ? 7.983 6.703 -15.832 1.00 67.75 79 PRO A CA 1
ATOM 575 C C . PRO A 1 79 ? 8.238 6.263 -17.280 1.00 67.75 79 PRO A C 1
ATOM 577 O O . PRO A 1 79 ? 9.156 5.487 -17.546 1.00 67.75 79 PRO A O 1
ATOM 580 N N . ASN A 1 80 ? 7.427 6.770 -18.214 1.00 69.38 80 ASN A N 1
ATOM 581 C CA . ASN A 1 80 ? 7.493 6.474 -19.654 1.00 69.38 80 ASN A CA 1
A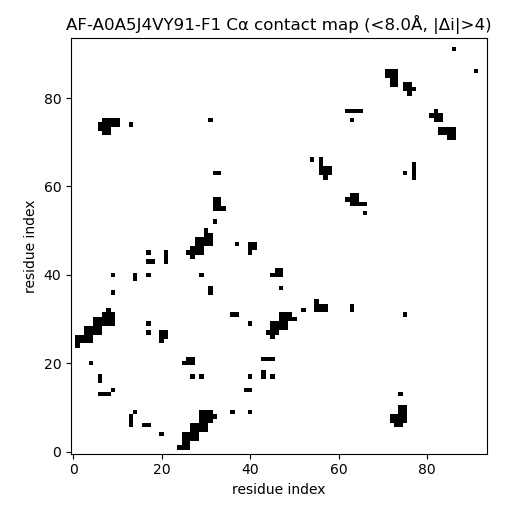TOM 582 C C . ASN A 1 80 ? 7.241 5.008 -20.055 1.00 69.38 80 ASN A C 1
ATOM 584 O O . ASN A 1 80 ? 7.584 4.612 -21.169 1.00 69.38 80 ASN A O 1
ATOM 588 N N . LYS A 1 81 ? 6.631 4.194 -19.185 1.00 65.69 81 LYS A N 1
ATOM 589 C CA . LYS A 1 81 ? 6.197 2.833 -19.524 1.00 65.69 81 LYS A CA 1
ATOM 590 C C . LYS A 1 81 ? 4.704 2.654 -19.260 1.00 65.69 81 LYS A C 1
ATOM 592 O O . LYS A 1 81 ? 4.183 3.255 -18.319 1.00 65.69 81 LYS A O 1
ATOM 597 N N . PRO A 1 82 ? 4.004 1.843 -20.074 1.00 65.44 82 PRO A N 1
ATOM 59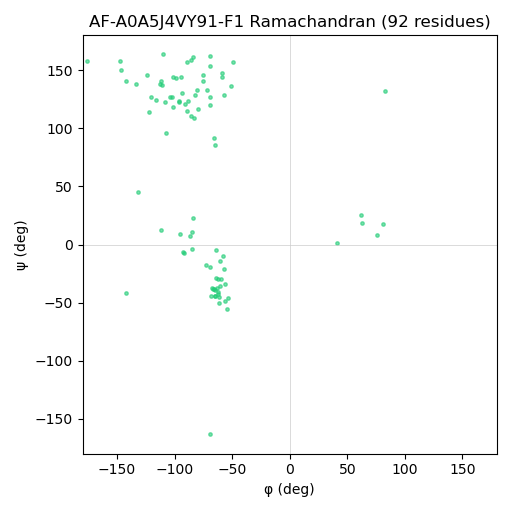8 C CA . PRO A 1 82 ? 2.608 1.534 -19.812 1.00 65.44 82 PRO A CA 1
ATOM 599 C C . PRO A 1 82 ? 2.469 0.883 -18.436 1.00 65.44 82 PRO A C 1
ATOM 601 O O . PRO A 1 82 ? 3.336 0.114 -18.008 1.00 65.44 82 PRO A O 1
ATOM 604 N N . ALA A 1 83 ? 1.366 1.195 -17.753 1.00 62.12 83 ALA A N 1
ATOM 605 C CA . ALA A 1 83 ? 1.041 0.552 -16.494 1.00 62.12 83 ALA A CA 1
ATOM 606 C C . ALA A 1 83 ? 0.966 -0.967 -16.725 1.00 62.12 83 ALA A C 1
ATOM 608 O O . ALA A 1 83 ? 0.298 -1.421 -17.661 1.00 62.12 83 ALA A O 1
ATOM 609 N N . PRO A 1 84 ? 1.675 -1.761 -15.921 1.00 63.62 84 PRO A N 1
ATOM 610 C CA . PRO A 1 84 ? 1.677 -3.199 -16.109 1.00 63.62 84 PRO A CA 1
ATOM 611 C C . PRO A 1 84 ? 0.304 -3.799 -15.753 1.00 63.62 84 PRO A C 1
ATOM 613 O O . PRO A 1 84 ? -0.486 -3.152 -15.074 1.00 63.62 84 PRO A O 1
ATOM 616 N N . LYS A 1 85 ? 0.005 -5.027 -16.205 1.00 64.56 85 LYS A N 1
ATOM 617 C CA . LYS A 1 85 ? -1.163 -5.812 -15.753 1.00 64.56 85 LYS A CA 1
ATOM 618 C C . LYS A 1 85 ? -0.762 -6.748 -14.615 1.00 64.56 85 LYS A C 1
ATOM 620 O O . LYS A 1 85 ? 0.373 -7.208 -14.553 1.00 64.56 85 LYS A O 1
ATOM 625 N N . LEU A 1 86 ? -1.683 -6.918 -13.676 1.00 63.44 86 LEU A N 1
ATOM 626 C CA . LEU A 1 86 ? -1.334 -7.005 -12.261 1.00 63.44 86 LEU A CA 1
ATOM 627 C C . LEU A 1 86 ? -2.168 -8.018 -11.508 1.00 63.44 86 LEU A C 1
ATOM 629 O O . LEU A 1 86 ? -1.655 -8.795 -10.720 1.00 63.44 86 LEU A O 1
ATOM 633 N N . LEU A 1 87 ? -3.450 -8.031 -11.816 1.00 66.31 87 LEU A N 1
ATOM 634 C CA . LEU A 1 87 ? -4.364 -9.070 -11.415 1.00 66.31 87 LEU A CA 1
ATOM 635 C C . LEU A 1 87 ? -4.831 -9.731 -12.714 1.00 66.31 87 LEU A C 1
ATOM 637 O O . LEU A 1 87 ? -5.274 -9.007 -13.617 1.00 66.31 87 LEU A O 1
ATOM 641 N N . PRO A 1 88 ? -4.680 -11.058 -12.878 1.00 68.50 88 PRO A N 1
ATOM 642 C CA . PRO A 1 88 ? -5.362 -11.755 -13.959 1.00 68.50 88 PRO A CA 1
ATOM 643 C C . PRO A 1 88 ? -6.871 -11.546 -13.809 1.00 68.50 88 PRO A C 1
ATOM 645 O O . PRO A 1 88 ? -7.375 -11.417 -12.693 1.00 68.50 88 PRO A O 1
ATOM 648 N N . VAL A 1 89 ? -7.598 -11.501 -14.925 1.00 70.25 89 VAL A N 1
ATOM 649 C CA . VAL A 1 89 ? -9.048 -11.223 -14.919 1.00 70.25 89 VAL A CA 1
ATOM 650 C C . VAL A 1 89 ? -9.795 -12.226 -14.033 1.00 70.25 89 VAL A C 1
ATOM 652 O O . VAL A 1 89 ? -10.713 -11.853 -13.312 1.00 70.25 89 VAL A O 1
ATOM 655 N N . ASP A 1 90 ? -9.311 -13.464 -13.987 1.00 70.88 90 ASP A N 1
ATOM 656 C CA . ASP A 1 90 ? -9.889 -14.552 -13.196 1.00 70.88 90 ASP A CA 1
ATOM 657 C C . ASP A 1 90 ? -9.719 -14.355 -11.679 1.00 70.88 90 ASP A C 1
ATOM 659 O O . ASP A 1 90 ? -10.465 -14.929 -10.895 1.00 70.88 90 ASP A O 1
ATOM 663 N N . SER A 1 91 ? -8.778 -13.504 -11.250 1.00 67.19 91 SER A N 1
ATOM 664 C CA . SER A 1 91 ? -8.586 -13.149 -9.833 1.00 67.19 91 SER A CA 1
ATOM 665 C C . SER A 1 91 ? -9.492 -12.011 -9.346 1.00 67.19 91 SER A C 1
ATOM 667 O O . SER A 1 91 ? -9.451 -11.667 -8.168 1.00 67.19 91 SER A O 1
ATOM 669 N N . ILE A 1 92 ? -10.287 -11.406 -10.240 1.00 62.38 92 ILE A N 1
ATOM 670 C CA . ILE A 1 92 ? -11.157 -10.253 -9.938 1.00 62.38 92 ILE A CA 1
ATOM 671 C C . ILE A 1 92 ? -12.577 -10.696 -9.530 1.00 62.38 92 ILE A C 1
ATOM 673 O O . ILE A 1 92 ? -13.367 -9.877 -9.063 1.00 62.38 92 ILE A O 1
ATOM 677 N N . TYR A 1 93 ? -12.901 -11.986 -9.627 1.00 49.47 93 TYR A N 1
ATOM 678 C CA . TYR A 1 93 ? -14.185 -12.518 -9.174 1.00 49.47 93 TYR A CA 1
ATOM 679 C C . TYR A 1 93 ? -14.112 -12.933 -7.695 1.00 49.47 93 TYR A C 1
ATOM 681 O O . TYR A 1 93 ? -13.368 -13.846 -7.337 1.00 49.47 93 TYR A O 1
ATOM 689 N N . LEU A 1 94 ? -14.876 -12.226 -6.854 1.00 48.91 94 LEU A N 1
ATOM 690 C CA . LEU A 1 94 ? -15.258 -12.626 -5.494 1.00 48.91 94 LEU A CA 1
ATOM 691 C C . LEU A 1 94 ? -16.590 -13.377 -5.528 1.00 48.91 94 LEU A C 1
ATOM 693 O O . LEU A 1 94 ? -17.477 -12.933 -6.294 1.00 48.91 94 LEU A O 1
#

pLDDT: mean 72.3, std 16.44, range [35.72, 92.88]

Secondary structure (DSSP, 8-state):
-PPEEEEE--SHHHHHHHHHHHHTT-EEEEE-S-GGGHHHHHHTTPEEE----SS--B-TTSPBPPPPTTS--SS-PPTTSPPPP-S-GGGG--

Foldseek 3Di:
DAAEEEQFADDPVSLVVLLVSVVVVHQYEYEHLAPVCCVVCVVSPHHYDDDPAPDRQQDPVRAGHDGDPPDATPPRDDPPDPGDHHADPVNPDD